Protein AF-A0AAE3Q9L1-F1 (afdb_monomer)

pLDDT: mean 74.09, std 9.94, range [52.19, 87.75]

Solvent-accessible surface area (backbone atoms only — not comparable to full-atom values): 5330 Å² total; per-residue (Å²): 142,59,69,65,56,58,52,46,52,53,52,49,47,55,52,48,39,54,51,41,42,54,51,23,28,51,48,15,31,62,72,24,67,85,77,73,44,42,68,55,19,24,52,53,19,37,54,55,21,47,54,53,32,51,55,52,48,52,54,52,51,51,52,54,53,50,55,52,51,56,50,50,53,53,53,50,50,58,54,57,73,68,44,76,86,74,72,76,65,82,71,91,71,83,86,122

Sequence (96 aa):
MNRTLISALDTVNNLLALAIIIVAVAAGALGLQGGAGPLIGAVIGLVAGLVIAAVVCGLLAILIEIERNLRQLVTLQASNSNAPLTRQEPTLEQAR

Mean predicted aligned error: 13.06 Å

Secondary structure (DSSP, 8-state):
--HHHHHHHHHHHHHHHHHHHHHHHHHHHHHTTTTT-HHHHHHHHHHHHHHHHHHHHHHHHHHHHHHHHHHHHHHHHHHHHSS--------TTS--

Structure (mmCIF, N/CA/C/O backbone):
data_AF-A0AAE3Q9L1-F1
#
_entry.id   AF-A0AAE3Q9L1-F1
#
loop_
_atom_site.group_PDB
_atom_site.id
_atom_site.type_symbol
_atom_site.label_atom_id
_atom_site.label_alt_id
_atom_site.label_comp_id
_atom_site.label_asym_id
_atom_site.label_entity_id
_atom_site.label_seq_id
_atom_site.pdbx_PDB_ins_code
_atom_site.Cartn_x
_atom_site.Cartn_y
_atom_site.Cartn_z
_atom_site.occupancy
_atom_site.B_iso_or_equiv
_atom_site.auth_seq_id
_atom_site.auth_comp_id
_atom_site.auth_asym_id
_atom_site.auth_atom_id
_atom_site.pdbx_PDB_model_num
ATOM 1 N N . MET A 1 1 ? -12.280 6.607 21.274 1.00 54.12 1 MET A N 1
ATOM 2 C CA . MET A 1 1 ? -11.493 7.382 20.288 1.00 54.12 1 MET A CA 1
ATOM 3 C C . MET A 1 1 ? -10.353 6.518 19.769 1.00 54.12 1 MET A C 1
ATOM 5 O O . MET A 1 1 ? -9.536 6.121 20.582 1.00 54.12 1 MET A O 1
ATOM 9 N N . ASN A 1 2 ? -10.357 6.161 18.474 1.00 60.03 2 ASN A N 1
ATOM 10 C CA . ASN A 1 2 ? -9.140 5.952 17.660 1.00 60.03 2 ASN A CA 1
ATOM 11 C C . ASN A 1 2 ? -9.448 5.772 16.151 1.00 60.03 2 ASN A C 1
ATOM 13 O O . ASN A 1 2 ? -8.825 4.966 15.466 1.00 60.03 2 ASN A O 1
ATOM 17 N N . ARG A 1 3 ? -10.419 6.530 15.608 1.00 63.16 3 ARG A N 1
ATOM 18 C CA . ARG A 1 3 ? -10.607 6.645 14.142 1.00 63.16 3 ARG A CA 1
ATOM 19 C C . ARG A 1 3 ? -9.313 7.092 13.456 1.00 63.16 3 ARG A C 1
ATOM 21 O O . ARG A 1 3 ? -9.041 6.687 12.338 1.00 63.16 3 ARG A O 1
ATOM 28 N N . THR A 1 4 ? -8.512 7.876 14.169 1.00 69.56 4 THR A N 1
ATOM 29 C CA . THR A 1 4 ? -7.213 8.372 13.737 1.00 69.56 4 THR A CA 1
ATOM 30 C C . THR A 1 4 ? -6.208 7.251 13.505 1.00 69.56 4 THR A C 1
ATOM 32 O O . THR A 1 4 ? -5.488 7.327 12.524 1.00 69.56 4 THR A O 1
ATOM 35 N N . LEU A 1 5 ? -6.188 6.191 14.328 1.00 66.69 5 LEU A N 1
ATOM 36 C CA . LEU A 1 5 ? -5.256 5.073 14.127 1.00 66.69 5 LEU A CA 1
ATOM 37 C C . LEU A 1 5 ? -5.622 4.249 12.890 1.00 66.69 5 LEU A C 1
ATOM 39 O O . LEU A 1 5 ? -4.759 3.991 12.065 1.00 66.69 5 LEU A O 1
ATOM 43 N N . ILE A 1 6 ? -6.911 3.919 12.724 1.00 70.00 6 ILE A N 1
ATOM 44 C CA . ILE A 1 6 ? -7.393 3.171 11.550 1.00 70.00 6 ILE A CA 1
ATOM 45 C C . ILE A 1 6 ? -7.143 3.972 10.262 1.00 70.00 6 ILE A C 1
ATOM 47 O O . ILE A 1 6 ? -6.667 3.434 9.271 1.00 70.00 6 ILE A O 1
ATOM 51 N N . SER A 1 7 ? -7.411 5.281 10.301 1.00 72.94 7 SER A N 1
ATOM 52 C CA . SER A 1 7 ? -7.231 6.167 9.151 1.00 72.94 7 SER A CA 1
ATOM 53 C C . SER A 1 7 ? -5.750 6.436 8.868 1.00 72.94 7 SER A C 1
ATOM 55 O O . SER A 1 7 ? -5.377 6.600 7.709 1.00 72.94 7 SER A O 1
ATOM 57 N N . ALA A 1 8 ? -4.900 6.462 9.901 1.00 76.25 8 ALA A N 1
ATOM 58 C CA . ALA A 1 8 ? -3.454 6.576 9.753 1.00 76.25 8 ALA A CA 1
ATOM 59 C C . ALA A 1 8 ? -2.853 5.296 9.170 1.00 76.25 8 ALA A C 1
ATOM 61 O O . ALA A 1 8 ? -2.027 5.396 8.274 1.00 76.25 8 ALA A O 1
ATOM 62 N N . LEU A 1 9 ? -3.286 4.111 9.612 1.00 74.88 9 LEU A N 1
ATOM 63 C CA . LEU A 1 9 ? -2.816 2.839 9.057 1.00 74.88 9 LEU A CA 1
ATOM 64 C C . LEU A 1 9 ? -3.224 2.672 7.589 1.00 74.88 9 LEU A C 1
ATOM 66 O O . LEU A 1 9 ? -2.401 2.252 6.784 1.00 74.88 9 LEU A O 1
ATOM 70 N N . ASP A 1 10 ? -4.447 3.067 7.228 1.00 79.88 10 ASP A N 1
ATOM 71 C CA . ASP A 1 10 ? -4.914 3.081 5.836 1.00 79.88 10 ASP A CA 1
ATOM 72 C C . ASP A 1 10 ? -4.089 4.051 4.967 1.00 79.88 10 ASP A C 1
ATOM 74 O O . ASP A 1 10 ? -3.576 3.682 3.909 1.00 79.88 10 ASP A O 1
ATOM 78 N N . THR A 1 11 ? -3.842 5.262 5.482 1.00 81.94 11 THR A N 1
ATOM 79 C CA . THR A 1 11 ? -2.994 6.266 4.819 1.00 81.94 11 THR A CA 1
ATOM 80 C C . THR A 1 11 ? -1.559 5.765 4.644 1.00 81.94 11 THR A C 1
ATOM 82 O O . THR A 1 11 ? -0.985 5.898 3.565 1.00 81.94 11 THR A O 1
ATOM 85 N N . VAL A 1 12 ? -0.973 5.168 5.686 1.00 79.94 12 VAL A N 1
ATOM 86 C CA . VAL A 1 12 ? 0.389 4.618 5.664 1.00 79.94 12 VAL A CA 1
ATOM 87 C C . VAL A 1 12 ? 0.477 3.425 4.717 1.00 79.94 12 VAL A C 1
ATOM 89 O O . VAL A 1 12 ? 1.453 3.335 3.983 1.00 79.94 12 VAL A O 1
ATOM 92 N N . ASN A 1 13 ? -0.535 2.554 4.670 1.00 82.50 13 ASN A N 1
ATOM 93 C CA . ASN A 1 13 ? -0.595 1.434 3.731 1.00 82.50 13 ASN A CA 1
ATOM 94 C C . ASN A 1 13 ? -0.614 1.919 2.275 1.00 82.50 13 ASN A C 1
ATOM 96 O O . ASN A 1 13 ? 0.167 1.438 1.456 1.00 82.50 13 ASN A O 1
ATOM 100 N N . ASN A 1 14 ? -1.448 2.913 1.961 1.00 80.19 14 ASN A N 1
ATOM 101 C CA . ASN A 1 14 ? -1.505 3.490 0.620 1.00 80.19 14 ASN A CA 1
ATOM 102 C C . ASN A 1 14 ? -0.178 4.179 0.241 1.00 80.19 14 ASN A C 1
ATOM 104 O O . ASN A 1 14 ? 0.324 4.030 -0.874 1.00 80.19 14 ASN A O 1
ATOM 108 N N . LEU A 1 15 ? 0.445 4.877 1.197 1.00 84.88 15 LEU A N 1
ATOM 109 C CA . LEU A 1 15 ? 1.740 5.526 0.994 1.00 84.88 15 LEU A CA 1
ATOM 110 C C . LEU A 1 15 ? 2.876 4.505 0.806 1.00 84.88 15 LEU A C 1
ATOM 112 O O . LEU A 1 15 ? 3.738 4.707 -0.050 1.00 84.88 15 LEU A O 1
ATOM 116 N N . LEU A 1 16 ? 2.859 3.394 1.552 1.00 83.00 16 LEU A N 1
ATOM 117 C CA . LEU A 1 16 ? 3.806 2.288 1.386 1.00 83.00 16 LEU A CA 1
ATOM 118 C C . LEU A 1 16 ? 3.651 1.630 0.015 1.00 83.00 16 LEU A C 1
ATOM 120 O O . LEU A 1 16 ? 4.654 1.378 -0.646 1.00 83.00 16 LEU A O 1
ATOM 124 N N . ALA A 1 17 ? 2.415 1.378 -0.422 1.00 78.56 17 ALA A N 1
ATOM 125 C CA . ALA A 1 17 ? 2.137 0.790 -1.727 1.00 78.56 17 ALA A CA 1
ATOM 126 C C . ALA A 1 17 ? 2.730 1.646 -2.852 1.00 78.56 17 ALA A C 1
ATOM 128 O O . ALA A 1 17 ? 3.470 1.145 -3.701 1.00 78.56 17 ALA A O 1
ATOM 129 N N . LEU A 1 18 ? 2.469 2.957 -2.809 1.00 82.50 18 LEU A N 1
ATOM 130 C CA . LEU A 1 18 ? 3.009 3.912 -3.771 1.00 82.50 18 LEU A CA 1
ATOM 131 C C . LEU A 1 18 ? 4.546 3.931 -3.740 1.00 82.50 18 LEU A C 1
ATOM 133 O O . LEU A 1 18 ? 5.185 3.873 -4.791 1.00 82.50 18 LEU A O 1
ATOM 137 N N . ALA A 1 19 ? 5.145 3.968 -2.547 1.00 83.94 19 ALA A N 1
ATOM 138 C CA . ALA A 1 19 ? 6.595 3.983 -2.382 1.00 83.94 19 ALA A CA 1
ATOM 139 C C . ALA A 1 19 ? 7.256 2.713 -2.942 1.00 83.94 19 ALA A C 1
ATOM 141 O O . ALA A 1 19 ? 8.242 2.812 -3.671 1.00 83.94 19 ALA A O 1
ATOM 142 N N . ILE A 1 20 ? 6.696 1.530 -2.661 1.00 83.56 20 ILE A N 1
ATOM 143 C CA . ILE A 1 20 ? 7.210 0.249 -3.168 1.00 83.56 20 ILE A CA 1
ATOM 144 C C . ILE A 1 20 ? 7.135 0.209 -4.695 1.00 83.56 20 ILE A C 1
ATOM 146 O O . ILE A 1 20 ? 8.111 -0.175 -5.335 1.00 83.56 20 ILE A O 1
ATOM 150 N N . ILE A 1 21 ? 6.021 0.648 -5.291 1.00 80.31 21 ILE A N 1
ATOM 151 C CA . ILE A 1 21 ? 5.861 0.681 -6.751 1.00 80.31 21 ILE A CA 1
ATOM 152 C C . ILE A 1 21 ? 6.898 1.614 -7.385 1.00 80.31 21 ILE A C 1
ATOM 154 O O . ILE A 1 21 ? 7.584 1.212 -8.323 1.00 80.31 21 ILE A O 1
ATOM 158 N N . ILE A 1 22 ? 7.066 2.832 -6.860 1.00 82.88 22 ILE A N 1
ATOM 159 C CA . ILE A 1 22 ? 8.032 3.805 -7.393 1.00 82.88 22 ILE A CA 1
ATOM 160 C C . ILE A 1 22 ? 9.463 3.259 -7.297 1.00 82.88 22 ILE A C 1
ATOM 162 O O . ILE A 1 22 ? 10.207 3.305 -8.279 1.00 82.88 22 ILE A O 1
ATOM 166 N N . VAL A 1 23 ? 9.843 2.709 -6.139 1.00 84.06 23 VAL A N 1
ATOM 167 C CA . VAL A 1 23 ? 11.187 2.156 -5.916 1.00 84.06 23 VAL A CA 1
ATOM 168 C C . VAL A 1 23 ? 11.436 0.939 -6.802 1.00 84.06 23 VAL A C 1
ATOM 170 O O . VAL A 1 23 ? 12.509 0.837 -7.386 1.00 84.06 23 VAL A O 1
ATOM 173 N N . ALA A 1 24 ? 10.463 0.041 -6.959 1.00 79.44 24 ALA A N 1
ATOM 174 C CA . ALA A 1 24 ? 10.615 -1.152 -7.786 1.00 79.44 24 ALA A CA 1
ATOM 175 C C . ALA A 1 24 ? 10.713 -0.825 -9.284 1.00 79.44 24 ALA A C 1
ATOM 177 O O . ALA A 1 24 ? 11.537 -1.413 -9.988 1.00 79.44 24 ALA A O 1
ATOM 178 N N . VAL A 1 25 ? 9.937 0.150 -9.769 1.00 77.06 25 VAL A N 1
ATOM 179 C CA . VAL A 1 25 ? 10.037 0.646 -11.151 1.00 77.06 25 VAL A CA 1
ATOM 180 C C . VAL A 1 25 ? 11.401 1.298 -11.392 1.00 77.06 25 VAL A C 1
ATOM 182 O O . VAL A 1 25 ? 12.063 0.981 -12.382 1.00 77.06 25 VAL A O 1
ATOM 185 N N . ALA A 1 26 ? 11.860 2.158 -10.477 1.00 77.69 26 ALA A N 1
ATOM 186 C CA . ALA A 1 26 ? 13.172 2.797 -10.577 1.00 77.69 26 ALA A CA 1
ATOM 187 C C . ALA A 1 26 ? 14.317 1.771 -10.514 1.00 77.69 26 ALA A C 1
ATOM 189 O O . ALA A 1 26 ? 15.231 1.810 -11.337 1.00 77.69 26 ALA A O 1
ATOM 190 N N . ALA A 1 27 ? 14.247 0.813 -9.588 1.00 78.25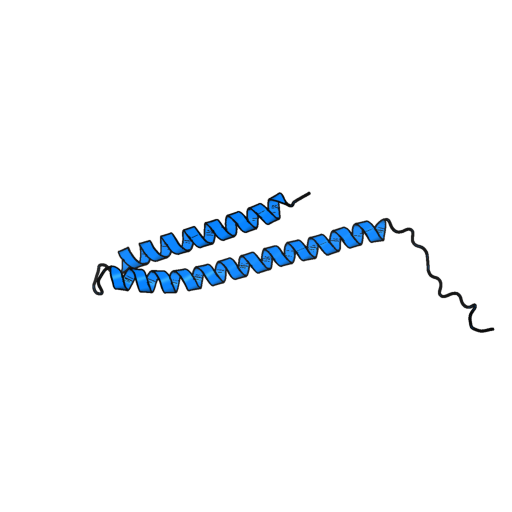 27 ALA A N 1
ATOM 191 C CA . ALA A 1 27 ? 15.229 -0.258 -9.451 1.00 78.25 27 ALA A CA 1
ATOM 192 C C . ALA A 1 27 ? 15.265 -1.167 -10.688 1.00 78.25 27 ALA A C 1
ATOM 194 O O . ALA A 1 27 ? 16.348 -1.518 -11.151 1.00 78.25 27 ALA A O 1
ATOM 195 N N . GLY A 1 28 ? 14.110 -1.502 -11.270 1.00 70.50 28 GLY A N 1
ATOM 196 C CA . GLY A 1 28 ? 14.026 -2.276 -12.510 1.00 70.50 28 GLY A CA 1
ATOM 197 C C . GLY A 1 28 ? 14.626 -1.546 -13.712 1.00 70.50 28 GLY A C 1
ATOM 198 O O . GLY A 1 28 ? 15.382 -2.136 -14.485 1.00 70.50 28 GLY A O 1
ATOM 199 N N . ALA A 1 29 ? 14.347 -0.247 -13.847 1.00 69.31 29 ALA A N 1
ATOM 200 C CA . ALA A 1 29 ? 14.901 0.584 -14.915 1.00 69.31 29 ALA A CA 1
ATOM 201 C C . ALA A 1 29 ? 16.431 0.753 -14.805 1.00 69.31 29 ALA A C 1
ATOM 203 O O . ALA A 1 29 ? 17.127 0.781 -15.821 1.00 69.31 29 ALA A O 1
ATOM 204 N N . LEU A 1 30 ? 16.965 0.845 -13.581 1.00 74.50 30 LEU A N 1
ATOM 205 C CA . LEU A 1 30 ? 18.402 0.985 -13.321 1.00 74.50 30 LEU A CA 1
ATOM 206 C C . LEU A 1 30 ? 19.156 -0.355 -13.392 1.00 74.50 30 LEU A C 1
ATOM 208 O O . LEU A 1 30 ? 20.269 -0.404 -13.908 1.00 74.50 30 LEU A O 1
ATOM 212 N N . GLY A 1 31 ? 18.559 -1.448 -12.910 1.00 64.88 31 GLY A N 1
ATOM 213 C C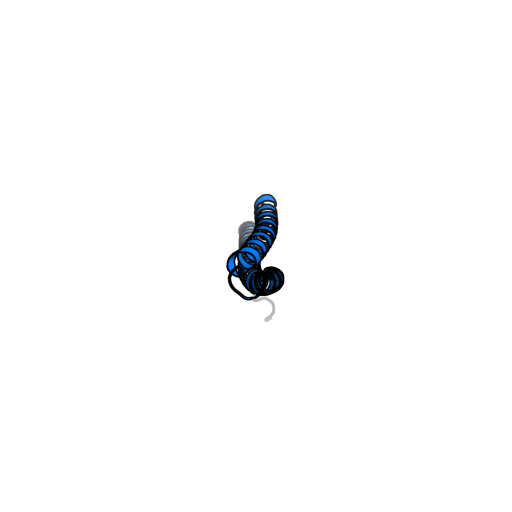A . GLY A 1 31 ? 19.219 -2.753 -12.780 1.00 64.88 31 GLY A CA 1
ATOM 214 C C . GLY A 1 31 ? 19.470 -3.488 -14.100 1.00 64.88 31 GLY A C 1
ATOM 215 O O . GLY A 1 31 ? 20.360 -4.330 -14.173 1.00 64.88 31 GLY A O 1
ATOM 216 N N . LEU A 1 32 ? 18.727 -3.162 -15.162 1.00 61.41 32 LEU A N 1
ATOM 217 C CA . LEU A 1 32 ? 18.822 -3.832 -16.469 1.00 61.41 32 LEU A CA 1
ATOM 218 C C . LEU A 1 32 ? 19.530 -3.005 -17.553 1.00 61.41 32 LEU A C 1
ATOM 220 O O . LEU A 1 32 ? 19.484 -3.362 -18.734 1.00 61.41 32 LEU A O 1
ATOM 224 N N . GLN A 1 33 ? 20.275 -1.965 -17.155 1.00 58.38 33 GLN A N 1
ATOM 225 C CA . GLN A 1 33 ? 21.142 -1.189 -18.056 1.00 58.38 33 GLN A CA 1
ATOM 226 C C . GLN A 1 33 ? 22.222 -2.035 -18.763 1.00 58.38 33 GLN A C 1
ATOM 228 O O . GLN A 1 33 ? 22.759 -1.601 -19.776 1.00 58.38 33 GLN A O 1
ATOM 233 N N . GLY A 1 34 ? 22.522 -3.245 -18.274 1.00 58.69 34 GLY A N 1
ATOM 234 C CA . GLY A 1 34 ? 23.604 -4.090 -18.789 1.00 58.69 34 GLY A CA 1
ATOM 235 C C . GLY A 1 34 ? 23.288 -4.996 -19.988 1.00 58.69 34 GLY A C 1
ATOM 236 O O . GLY A 1 34 ? 24.225 -5.578 -20.523 1.00 58.69 34 GLY A O 1
ATOM 237 N N . GLY A 1 35 ? 22.031 -5.161 -20.433 1.00 59.44 35 GLY A N 1
ATOM 238 C CA . GLY A 1 35 ? 21.792 -6.101 -21.548 1.00 59.44 35 GLY A CA 1
ATOM 239 C C . GLY A 1 35 ? 20.422 -6.135 -22.227 1.00 59.44 35 GLY A C 1
ATOM 240 O O . GLY A 1 35 ? 20.378 -6.360 -23.432 1.00 59.44 35 GLY A O 1
ATOM 241 N N . ALA A 1 36 ? 19.309 -5.899 -21.521 1.00 59.28 36 ALA A N 1
ATOM 242 C CA . ALA A 1 36 ? 17.963 -6.034 -22.113 1.00 59.28 36 ALA A CA 1
ATOM 243 C C . ALA A 1 36 ? 17.287 -4.698 -22.476 1.00 59.28 36 ALA A C 1
ATOM 245 O O . ALA A 1 36 ? 16.173 -4.682 -22.985 1.00 59.28 36 ALA A O 1
ATOM 246 N N . GLY A 1 37 ? 17.948 -3.566 -22.240 1.00 68.50 37 GLY A N 1
ATOM 247 C CA . GLY A 1 37 ? 17.368 -2.245 -22.457 1.00 68.50 37 GLY A CA 1
ATOM 248 C C . GLY A 1 37 ? 16.428 -1.809 -21.315 1.00 68.50 37 GLY A C 1
ATOM 249 O O . GLY A 1 37 ? 15.703 -2.622 -20.734 1.00 68.50 37 GLY A O 1
ATOM 250 N N . PRO A 1 38 ? 16.417 -0.509 -20.975 1.00 70.12 38 PRO A N 1
ATOM 251 C CA . PRO A 1 38 ? 15.767 0.012 -19.768 1.00 70.12 38 PRO A CA 1
ATOM 252 C C . PRO A 1 38 ? 14.244 -0.207 -19.710 1.00 70.12 38 PRO A C 1
ATOM 254 O O . PRO A 1 38 ? 13.693 -0.320 -18.617 1.00 70.12 38 PRO A O 1
ATOM 257 N N . LEU A 1 39 ? 13.556 -0.328 -20.856 1.00 77.88 39 LEU A N 1
ATOM 258 C CA . LEU A 1 39 ? 12.113 -0.612 -20.887 1.00 77.88 39 LEU A CA 1
ATOM 259 C C . LEU A 1 39 ? 11.772 -2.001 -20.333 1.00 77.88 39 LEU A C 1
ATOM 261 O O . LEU A 1 39 ? 10.849 -2.130 -19.532 1.00 77.88 39 LEU A O 1
ATOM 265 N N . ILE A 1 40 ? 12.506 -3.038 -20.744 1.00 79.56 40 ILE A N 1
ATOM 266 C CA . ILE A 1 40 ? 12.231 -4.418 -20.314 1.00 79.56 40 ILE A CA 1
ATOM 267 C C . ILE A 1 40 ? 12.489 -4.555 -18.813 1.00 79.56 40 ILE A C 1
ATOM 269 O O . ILE A 1 40 ? 11.710 -5.190 -18.102 1.00 79.56 40 ILE A O 1
ATOM 273 N N . GLY A 1 41 ? 13.526 -3.884 -18.309 1.00 78.94 41 GLY A N 1
ATOM 274 C CA . GLY A 1 41 ? 13.795 -3.844 -16.878 1.00 78.94 41 GLY A CA 1
ATOM 275 C C . GLY A 1 41 ? 12.755 -3.123 -16.051 1.00 78.94 41 GLY A C 1
ATOM 276 O O . GLY A 1 41 ? 12.381 -3.620 -14.989 1.00 78.94 41 GLY A O 1
ATOM 277 N N . ALA A 1 42 ? 12.226 -2.010 -16.553 1.00 76.75 42 ALA A N 1
ATOM 278 C CA . ALA A 1 42 ? 11.126 -1.321 -15.895 1.00 76.75 42 ALA A CA 1
ATOM 279 C C . ALA A 1 42 ? 9.875 -2.212 -15.799 1.00 76.75 42 ALA A C 1
ATOM 281 O O . ALA A 1 42 ? 9.249 -2.251 -14.746 1.00 76.75 42 ALA A O 1
ATOM 282 N N . VAL A 1 43 ? 9.538 -2.975 -16.849 1.00 82.94 43 VAL A N 1
ATOM 283 C CA . VAL A 1 43 ? 8.374 -3.881 -16.837 1.00 82.94 43 VAL A CA 1
ATOM 284 C C . VAL A 1 43 ? 8.564 -5.028 -15.843 1.00 82.94 43 VAL A C 1
ATOM 286 O O . VAL A 1 43 ? 7.671 -5.294 -15.043 1.00 82.94 43 VAL A O 1
ATOM 289 N N . ILE A 1 44 ? 9.728 -5.683 -15.839 1.00 82.88 44 ILE A N 1
ATOM 290 C CA . ILE A 1 44 ? 10.010 -6.782 -14.901 1.00 82.88 44 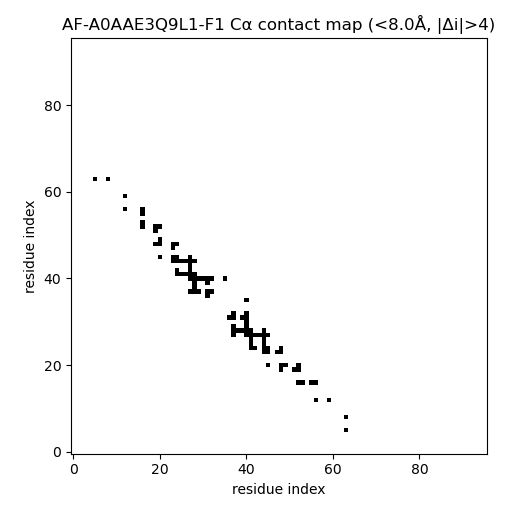ILE A CA 1
ATOM 291 C C . ILE A 1 44 ? 10.036 -6.266 -13.457 1.00 82.88 44 ILE A C 1
ATOM 293 O O . ILE A 1 44 ? 9.438 -6.880 -12.573 1.00 82.88 44 ILE A O 1
ATOM 297 N N . GLY A 1 45 ? 10.674 -5.115 -13.225 1.00 79.31 45 GLY A N 1
ATOM 298 C CA . GLY A 1 45 ? 10.687 -4.450 -11.924 1.00 79.31 45 GLY A CA 1
ATOM 299 C C . GLY A 1 45 ? 9.291 -4.045 -11.460 1.00 79.31 45 GLY A C 1
ATOM 300 O O . GLY A 1 45 ? 8.968 -4.224 -10.290 1.00 79.31 45 GLY A O 1
ATOM 301 N N . LEU A 1 46 ? 8.428 -3.589 -12.372 1.00 80.50 46 LEU A N 1
ATOM 302 C CA . LEU A 1 46 ? 7.034 -3.270 -12.070 1.00 80.50 46 LEU A CA 1
ATOM 303 C C . LEU A 1 46 ? 6.249 -4.519 -11.668 1.00 80.50 46 LEU A C 1
ATOM 305 O O . LEU A 1 46 ? 5.553 -4.481 -10.660 1.00 80.50 46 LEU A O 1
ATOM 309 N N . VAL A 1 47 ? 6.374 -5.631 -12.402 1.00 86.88 47 VAL A N 1
ATOM 310 C CA . VAL A 1 47 ? 5.667 -6.880 -12.065 1.00 86.88 47 VAL A CA 1
ATOM 311 C C . VAL A 1 47 ? 6.148 -7.429 -10.722 1.00 86.88 47 VAL A C 1
ATOM 313 O O . VAL A 1 47 ? 5.329 -7.719 -9.853 1.00 86.88 47 VAL A O 1
ATOM 316 N N . ALA A 1 48 ? 7.464 -7.522 -10.511 1.00 81.88 48 ALA A N 1
ATOM 317 C CA . ALA A 1 48 ? 8.024 -7.985 -9.243 1.00 81.88 48 ALA A CA 1
ATOM 318 C C . ALA A 1 48 ? 7.647 -7.052 -8.077 1.00 81.88 48 ALA A C 1
ATOM 320 O O . ALA A 1 48 ? 7.242 -7.514 -7.010 1.00 81.88 48 ALA A O 1
ATOM 321 N N . GLY A 1 49 ? 7.712 -5.738 -8.302 1.00 79.44 49 GLY A N 1
ATOM 322 C CA . GLY A 1 49 ? 7.300 -4.716 -7.345 1.00 79.44 49 GLY A CA 1
ATOM 323 C C . GLY A 1 49 ? 5.825 -4.802 -6.979 1.00 79.44 49 GLY A C 1
ATOM 324 O O . GLY A 1 49 ? 5.488 -4.701 -5.804 1.00 79.44 49 GLY A O 1
ATOM 325 N N . LEU A 1 50 ? 4.953 -5.050 -7.958 1.00 81.31 50 LEU A N 1
ATOM 326 C CA . LEU A 1 50 ? 3.517 -5.206 -7.746 1.00 81.31 50 LEU A CA 1
ATOM 327 C C . LEU A 1 50 ? 3.205 -6.438 -6.891 1.00 81.31 50 LEU A C 1
ATOM 329 O O . LEU A 1 50 ? 2.374 -6.355 -5.991 1.00 81.31 50 LEU A O 1
ATOM 333 N N . VAL A 1 51 ? 3.890 -7.561 -7.130 1.00 87.75 51 VAL A N 1
ATOM 334 C CA . VAL A 1 51 ? 3.727 -8.779 -6.319 1.00 87.75 51 VAL A CA 1
ATOM 335 C C . VAL A 1 51 ? 4.121 -8.511 -4.865 1.00 87.75 51 VAL A C 1
ATOM 337 O O . VAL A 1 51 ? 3.361 -8.834 -3.954 1.00 87.75 51 VAL A O 1
ATOM 340 N N . ILE A 1 52 ? 5.269 -7.868 -4.637 1.00 83.50 52 ILE A N 1
ATOM 341 C CA . ILE A 1 52 ? 5.733 -7.525 -3.284 1.00 83.50 52 ILE A CA 1
ATOM 342 C C . ILE A 1 52 ? 4.769 -6.535 -2.618 1.00 83.50 52 ILE A C 1
ATOM 344 O O . ILE A 1 52 ? 4.370 -6.747 -1.473 1.00 83.50 52 ILE A O 1
ATOM 348 N N . ALA A 1 53 ? 4.348 -5.489 -3.333 1.00 78.50 53 ALA A N 1
ATOM 349 C CA . ALA A 1 53 ? 3.389 -4.509 -2.833 1.00 78.50 53 ALA A CA 1
ATOM 350 C C . ALA A 1 53 ? 2.057 -5.167 -2.445 1.00 78.50 53 ALA A C 1
ATOM 352 O O . ALA A 1 53 ? 1.532 -4.882 -1.373 1.00 78.50 53 ALA A O 1
ATOM 353 N N . ALA A 1 54 ? 1.542 -6.094 -3.259 1.00 83.50 54 ALA A N 1
ATOM 354 C CA . ALA A 1 54 ? 0.308 -6.820 -2.968 1.00 83.50 54 ALA A CA 1
ATOM 355 C C . ALA A 1 54 ? 0.421 -7.677 -1.696 1.00 83.50 54 ALA A C 1
ATOM 357 O O . ALA A 1 54 ? -0.504 -7.682 -0.884 1.00 83.50 54 ALA A O 1
ATOM 358 N N . VAL A 1 55 ? 1.555 -8.356 -1.485 1.00 86.38 55 VAL A N 1
ATOM 359 C CA . VAL A 1 55 ? 1.800 -9.140 -0.261 1.00 86.38 55 VAL A CA 1
ATOM 360 C C . VAL A 1 55 ? 1.841 -8.234 0.970 1.00 86.38 55 VAL A C 1
ATOM 362 O O . VAL A 1 55 ? 1.180 -8.521 1.967 1.00 86.38 55 VAL A O 1
ATOM 365 N N . VAL A 1 56 ? 2.576 -7.121 0.898 1.00 82.75 56 VAL A N 1
ATOM 366 C CA . VAL A 1 56 ? 2.692 -6.166 2.011 1.00 82.75 56 VAL A CA 1
ATOM 367 C C . VAL A 1 56 ? 1.341 -5.512 2.319 1.00 82.75 56 VAL A C 1
ATOM 369 O O . VAL A 1 56 ? 0.930 -5.486 3.480 1.00 82.75 56 VAL A O 1
ATOM 372 N N . CYS A 1 57 ? 0.610 -5.053 1.299 1.00 82.19 57 CYS A N 1
ATOM 373 C CA . CYS A 1 57 ? -0.724 -4.476 1.473 1.00 82.19 57 CYS A CA 1
ATOM 374 C C . CYS A 1 57 ? -1.735 -5.483 2.023 1.00 82.19 57 CYS A C 1
ATOM 376 O O . CYS A 1 57 ? -2.532 -5.129 2.889 1.00 82.19 57 CYS A O 1
ATOM 378 N N . GLY A 1 58 ? -1.694 -6.736 1.561 1.00 80.81 58 GLY A N 1
ATOM 379 C CA . GLY A 1 58 ? -2.542 -7.804 2.084 1.00 80.81 58 GLY A CA 1
ATOM 380 C C . GLY A 1 58 ? -2.286 -8.059 3.570 1.00 80.81 58 GLY A C 1
ATOM 381 O O . GLY A 1 58 ? -3.231 -8.172 4.349 1.00 80.81 58 GLY A O 1
ATOM 382 N N . LEU A 1 59 ? -1.017 -8.068 3.990 1.00 83.94 59 LEU A N 1
ATOM 383 C CA . LEU A 1 59 ? -0.651 -8.258 5.393 1.00 83.94 59 LEU A CA 1
ATOM 384 C C . LEU A 1 59 ? -1.131 -7.096 6.277 1.00 83.94 59 LEU A C 1
ATOM 386 O O . LEU A 1 59 ? -1.681 -7.325 7.354 1.00 83.94 59 LEU A O 1
ATOM 390 N N . LEU A 1 60 ? -0.979 -5.854 5.810 1.00 79.81 60 LEU A N 1
ATOM 391 C CA . LEU A 1 60 ? -1.463 -4.670 6.525 1.00 79.81 60 LEU A CA 1
ATOM 392 C C . LEU A 1 60 ? -2.995 -4.645 6.637 1.00 79.81 60 LEU A C 1
ATOM 394 O O . LEU A 1 60 ? -3.515 -4.324 7.704 1.00 79.81 60 LEU A O 1
ATOM 398 N N . ALA A 1 61 ? -3.719 -5.047 5.588 1.00 79.62 61 ALA A N 1
ATOM 399 C CA . ALA A 1 61 ? -5.178 -5.154 5.623 1.00 79.62 61 ALA A CA 1
ATOM 400 C C . ALA A 1 61 ? -5.660 -6.142 6.702 1.00 79.62 61 ALA A C 1
ATOM 402 O O . ALA A 1 61 ? -6.578 -5.829 7.462 1.00 79.62 61 ALA A O 1
ATOM 403 N N . ILE A 1 62 ? -4.991 -7.292 6.832 1.00 83.88 62 ILE A N 1
ATOM 404 C CA . ILE A 1 62 ? -5.303 -8.290 7.866 1.00 83.88 62 ILE A CA 1
ATOM 405 C C . ILE A 1 62 ? -5.099 -7.707 9.271 1.00 83.88 62 ILE A C 1
ATOM 407 O O . ILE A 1 62 ? -5.941 -7.901 10.148 1.00 83.88 62 ILE A O 1
ATOM 411 N N . LEU A 1 63 ? -4.016 -6.956 9.501 1.00 81.56 63 LEU A N 1
ATOM 412 C CA . LEU A 1 63 ? -3.766 -6.322 10.801 1.00 81.56 63 LEU A CA 1
ATOM 413 C C . LEU A 1 63 ? -4.840 -5.281 11.157 1.00 81.56 63 LEU A C 1
ATOM 415 O O . LEU A 1 63 ? -5.293 -5.239 12.302 1.00 81.56 63 LEU A O 1
ATOM 419 N N . ILE A 1 64 ? -5.302 -4.495 10.179 1.00 81.19 64 ILE A N 1
ATOM 420 C CA . ILE A 1 64 ? -6.398 -3.528 10.365 1.00 81.19 64 ILE A CA 1
ATOM 421 C C . ILE A 1 64 ? -7.698 -4.243 10.763 1.00 81.19 64 ILE A C 1
ATOM 423 O O . ILE A 1 64 ? -8.420 -3.788 11.657 1.00 81.19 64 ILE A O 1
ATOM 427 N N . GLU A 1 65 ? -8.002 -5.372 10.123 1.00 82.50 65 GLU A N 1
ATOM 428 C CA . GLU A 1 65 ? -9.193 -6.168 10.425 1.00 82.50 65 GLU A CA 1
ATOM 429 C C . GLU A 1 65 ? -9.135 -6.774 11.837 1.00 82.50 65 GLU A C 1
ATOM 431 O O . GLU A 1 65 ? -10.118 -6.713 12.582 1.00 82.50 65 GLU A O 1
ATOM 436 N N . ILE A 1 66 ? -7.962 -7.258 12.259 1.00 84.06 66 ILE A N 1
ATOM 437 C CA . ILE A 1 66 ? -7.728 -7.761 13.619 1.00 84.06 66 ILE A CA 1
ATOM 438 C C . ILE A 1 66 ? -7.971 -6.659 14.658 1.00 84.06 66 ILE A C 1
ATOM 440 O O . ILE A 1 66 ? -8.718 -6.874 15.616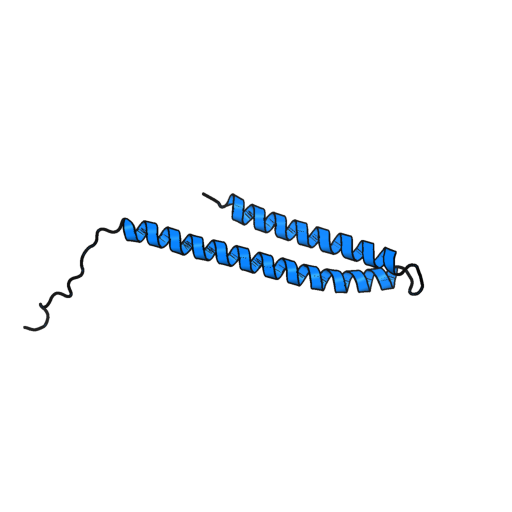 1.00 84.06 66 ILE A O 1
ATOM 444 N N . GLU A 1 67 ? -7.413 -5.460 14.469 1.00 82.19 67 GLU A N 1
ATOM 445 C CA . GLU A 1 67 ? -7.646 -4.340 15.391 1.00 82.19 67 GLU A CA 1
ATOM 446 C C . GLU A 1 67 ? -9.128 -3.960 15.490 1.00 82.19 67 GLU A C 1
ATOM 448 O O . GLU A 1 67 ? -9.626 -3.623 16.572 1.00 82.19 67 GLU A O 1
ATOM 453 N N . ARG A 1 68 ? -9.853 -4.023 14.368 1.00 79.44 68 ARG A N 1
ATOM 454 C CA . ARG A 1 68 ? -11.290 -3.745 14.324 1.00 79.44 68 ARG A CA 1
ATOM 455 C C . ARG A 1 68 ? -12.079 -4.779 15.129 1.00 79.44 68 ARG A C 1
ATOM 457 O O . ARG A 1 68 ? -12.948 -4.387 15.912 1.00 79.44 68 ARG A O 1
ATOM 464 N N . ASN A 1 69 ? -11.729 -6.057 15.000 1.00 79.56 69 ASN A N 1
ATOM 465 C CA . ASN A 1 69 ? -12.365 -7.146 15.740 1.00 79.56 69 ASN A CA 1
ATOM 466 C C . ASN A 1 69 ? -12.080 -7.074 17.246 1.00 79.56 69 ASN A C 1
ATOM 468 O O . ASN A 1 69 ? -13.012 -7.136 18.051 1.00 79.56 69 ASN A O 1
ATOM 472 N N . LEU A 1 70 ? -10.820 -6.868 17.652 1.00 81.50 70 LEU A N 1
ATOM 473 C CA . LEU A 1 70 ? -10.472 -6.714 19.072 1.00 81.50 70 LEU A CA 1
ATOM 474 C C . LEU A 1 70 ? -11.204 -5.526 19.702 1.00 81.50 70 LEU A C 1
ATOM 476 O O . LEU A 1 70 ? -11.676 -5.606 20.838 1.00 81.50 70 LEU A O 1
ATOM 480 N N . ARG A 1 71 ? -11.348 -4.426 18.957 1.00 77.44 71 ARG A N 1
ATOM 481 C CA . ARG A 1 71 ? -12.088 -3.253 19.426 1.00 77.44 71 ARG A CA 1
ATOM 482 C C . ARG A 1 71 ? -13.565 -3.559 19.645 1.00 77.44 71 ARG A C 1
ATOM 484 O O . ARG A 1 71 ? -14.109 -3.116 20.655 1.00 77.44 71 ARG A O 1
ATOM 491 N N . GLN A 1 72 ? -14.199 -4.308 18.742 1.00 81.75 72 GLN A N 1
ATOM 492 C CA . GLN A 1 72 ? -15.588 -4.732 18.923 1.00 81.75 72 GLN A CA 1
ATOM 493 C C . GLN A 1 72 ? -15.756 -5.574 20.189 1.00 81.75 72 GLN A C 1
ATOM 495 O O . GLN A 1 72 ? -16.651 -5.291 20.986 1.00 81.75 72 GLN A O 1
ATOM 500 N N . LEU A 1 73 ? -14.861 -6.531 20.435 1.00 82.88 73 LEU A N 1
ATOM 501 C CA . LEU A 1 73 ? -14.917 -7.378 21.630 1.00 82.88 73 LEU A CA 1
ATOM 502 C C . LEU A 1 73 ? -14.783 -6.572 22.928 1.00 82.88 73 LEU A C 1
ATOM 504 O O . LEU A 1 73 ? -15.581 -6.756 23.847 1.00 82.88 73 LEU A O 1
ATOM 508 N N . VAL A 1 74 ? -13.851 -5.616 22.979 1.00 83.88 74 VAL A N 1
ATOM 509 C CA . VAL A 1 74 ? -13.688 -4.725 24.140 1.00 83.88 74 VAL A CA 1
ATOM 510 C C . VAL A 1 74 ? -14.932 -3.863 24.365 1.00 83.88 74 VAL A C 1
ATOM 512 O O . VAL A 1 74 ? -15.382 -3.713 25.501 1.00 83.88 74 VAL A O 1
ATOM 515 N N . THR A 1 75 ? -15.533 -3.313 23.304 1.00 79.81 75 THR A N 1
ATOM 516 C CA . THR A 1 75 ? -16.768 -2.523 23.449 1.00 79.81 75 THR A CA 1
ATOM 517 C C . THR A 1 75 ? -17.951 -3.364 23.923 1.00 79.81 75 THR A C 1
ATOM 519 O O . THR A 1 75 ? -18.730 -2.901 24.756 1.00 79.81 75 THR A O 1
ATOM 522 N N . LEU A 1 76 ? -18.060 -4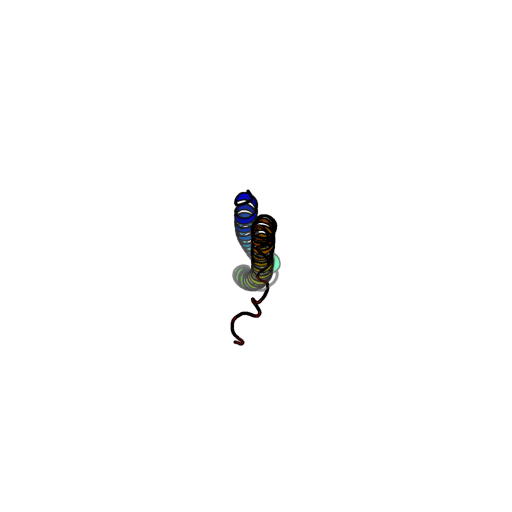.611 23.455 1.00 79.19 76 LEU A N 1
ATOM 523 C CA . LEU A 1 76 ? -19.096 -5.540 23.898 1.00 79.19 76 LEU A CA 1
ATOM 524 C C . LEU A 1 76 ? -18.907 -5.908 25.373 1.00 79.19 76 LEU A C 1
ATOM 526 O O . LEU A 1 76 ? -19.872 -5.840 26.132 1.00 79.19 76 LEU A O 1
ATOM 530 N N . GLN A 1 77 ? -17.678 -6.193 25.812 1.00 78.88 77 GLN A N 1
ATOM 531 C CA . GLN A 1 77 ? -17.368 -6.433 27.226 1.00 78.88 77 GLN A CA 1
ATOM 532 C C . GLN A 1 77 ? -17.689 -5.227 28.113 1.00 78.88 77 GLN A C 1
ATOM 534 O O . GLN A 1 77 ? -18.287 -5.405 29.170 1.00 78.88 77 GLN A O 1
ATOM 539 N N . ALA A 1 78 ? -17.362 -4.005 27.682 1.00 73.50 78 ALA A N 1
ATOM 540 C CA . ALA A 1 78 ? -17.695 -2.794 28.432 1.00 73.50 78 ALA A CA 1
ATOM 541 C C . ALA A 1 78 ? -19.216 -2.587 28.566 1.00 73.50 78 ALA A C 1
ATOM 543 O O . ALA A 1 78 ? -19.690 -2.161 29.617 1.00 73.50 78 ALA A O 1
ATOM 544 N N . SER A 1 79 ? -19.993 -2.923 27.528 1.00 72.69 79 SER A N 1
ATOM 545 C CA . SER A 1 79 ? -21.461 -2.874 27.594 1.00 72.69 79 SER A CA 1
ATOM 546 C C . SER A 1 79 ? -22.053 -3.980 28.475 1.00 72.69 79 SER A C 1
ATOM 548 O O . SER A 1 79 ? -22.967 -3.717 29.248 1.00 72.69 79 SER A O 1
ATOM 550 N N . ASN A 1 80 ? -21.489 -5.191 28.422 1.00 71.50 80 ASN A N 1
ATOM 551 C CA . ASN A 1 80 ? -21.963 -6.345 29.183 1.00 71.50 80 ASN A CA 1
ATOM 552 C C . ASN A 1 80 ? -21.591 -6.249 30.671 1.00 71.50 80 ASN A C 1
ATOM 554 O O . ASN A 1 80 ? -22.348 -6.684 31.525 1.00 71.50 80 ASN A O 1
ATOM 558 N N . SER A 1 81 ? -20.457 -5.625 31.005 1.00 62.16 81 SER A N 1
ATOM 559 C CA . SER A 1 81 ? -20.063 -5.384 32.400 1.00 62.16 81 SER A CA 1
ATOM 560 C C . SER A 1 81 ? -20.903 -4.300 33.086 1.00 62.16 81 SER A C 1
ATOM 562 O O . SER A 1 81 ? -20.946 -4.267 34.313 1.00 62.16 81 SER A O 1
ATOM 564 N N . ASN A 1 82 ? -21.546 -3.417 32.313 1.00 60.62 82 ASN A N 1
ATOM 565 C CA . ASN A 1 82 ? -22.487 -2.408 32.810 1.00 60.62 82 ASN A CA 1
ATOM 566 C C . ASN A 1 82 ? -23.949 -2.865 32.718 1.00 60.62 82 ASN A C 1
ATOM 568 O O . ASN A 1 82 ? -24.834 -2.173 33.222 1.00 60.62 82 ASN A O 1
ATOM 572 N N . ALA A 1 83 ? -24.219 -4.012 32.089 1.00 62.78 83 ALA A N 1
ATOM 573 C CA . ALA A 1 83 ? -25.513 -4.649 32.215 1.00 62.78 83 ALA A CA 1
ATOM 574 C C . ALA A 1 83 ? -25.625 -5.157 33.662 1.00 62.78 83 ALA A C 1
ATOM 576 O O . ALA A 1 83 ? -24.763 -5.926 34.101 1.00 62.78 83 ALA A O 1
ATOM 577 N N . PRO A 1 84 ? -26.640 -4.734 34.441 1.00 52.19 84 PRO A N 1
ATOM 578 C CA . PRO A 1 84 ? -26.889 -5.367 35.723 1.00 52.19 84 PRO A CA 1
ATOM 579 C C . PRO A 1 84 ? -27.053 -6.861 35.457 1.00 52.19 84 PRO A C 1
ATOM 581 O O . PRO A 1 84 ? -27.779 -7.239 34.533 1.00 52.19 84 PRO A O 1
ATOM 584 N N . LEU A 1 85 ? -26.360 -7.685 36.251 1.00 58.41 85 LEU A N 1
ATOM 585 C CA . LEU A 1 85 ? -26.526 -9.135 36.349 1.00 58.41 85 LE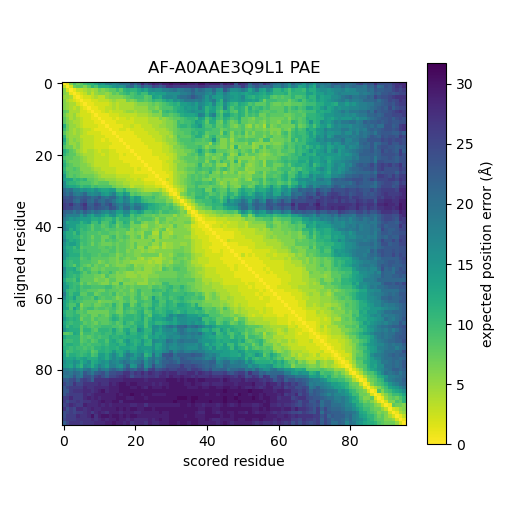U A CA 1
ATOM 586 C C . LEU A 1 85 ? -27.979 -9.452 36.732 1.00 58.41 85 LEU A C 1
ATOM 588 O O . LEU A 1 85 ? -28.273 -9.916 37.832 1.00 58.41 85 LEU A O 1
ATOM 592 N N . THR A 1 86 ? -28.914 -9.215 35.817 1.00 58.97 86 THR A N 1
ATOM 593 C CA . THR A 1 86 ? -30.233 -9.822 35.819 1.00 58.97 86 THR A CA 1
ATOM 594 C C . THR A 1 86 ? -30.004 -11.263 35.407 1.00 58.97 86 THR A C 1
ATOM 596 O O . THR A 1 86 ? -30.180 -11.681 34.271 1.00 58.97 86 THR A O 1
ATOM 599 N N . ARG A 1 87 ? -29.471 -12.001 36.381 1.00 53.41 87 ARG A N 1
ATOM 600 C CA . ARG A 1 87 ? -29.848 -13.354 36.742 1.00 53.41 87 ARG A CA 1
ATOM 601 C C . ARG A 1 87 ? -31.193 -13.710 36.096 1.00 53.41 87 ARG A C 1
ATOM 603 O O . ARG A 1 87 ? -32.240 -13.535 36.709 1.00 53.41 87 ARG A O 1
ATOM 610 N N . GLN A 1 88 ? -31.168 -14.210 34.862 1.00 57.53 88 GLN A N 1
ATOM 611 C CA . GLN A 1 88 ? -32.192 -15.143 34.425 1.00 57.53 88 GLN A CA 1
ATOM 612 C C . GLN A 1 88 ? -31.885 -16.424 35.189 1.00 57.53 88 GLN A C 1
ATOM 614 O O . GLN A 1 88 ? -31.128 -17.278 34.733 1.00 57.53 88 GLN A O 1
ATOM 619 N N . GLU A 1 89 ? -32.435 -16.529 36.401 1.00 56.88 89 GLU A N 1
ATOM 620 C CA . GLU A 1 89 ? -32.790 -17.858 36.867 1.00 56.88 89 GLU A CA 1
ATOM 621 C C . GLU A 1 89 ? -33.772 -18.406 35.831 1.00 56.88 89 GLU A C 1
ATOM 623 O O . GLU A 1 89 ? -34.740 -17.709 35.503 1.00 56.88 89 GLU A O 1
ATOM 628 N N . PRO A 1 90 ? -33.545 -19.603 35.273 1.00 58.31 90 PRO A N 1
ATOM 629 C CA . PRO A 1 90 ? -34.625 -20.319 34.629 1.00 58.31 90 PRO A CA 1
ATOM 630 C C . PRO A 1 90 ? -35.673 -20.540 35.718 1.00 58.31 90 PRO A C 1
ATOM 632 O O . PRO A 1 90 ? -35.486 -21.349 3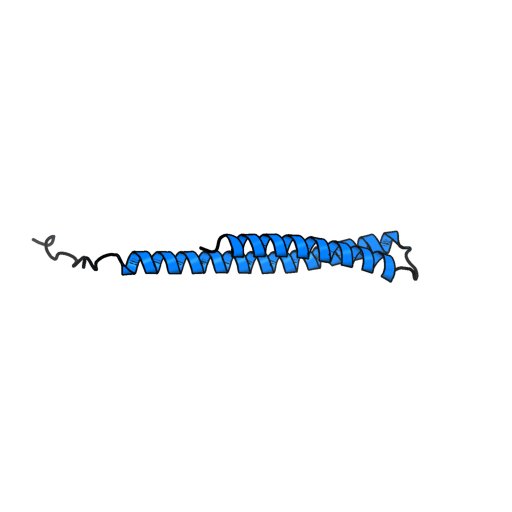6.627 1.00 58.31 90 PRO A O 1
ATOM 635 N N . THR A 1 91 ? -36.730 -19.735 35.688 1.00 57.16 91 THR A N 1
ATOM 636 C CA . THR A 1 91 ? -37.859 -19.871 36.591 1.00 57.16 91 THR A CA 1
ATOM 637 C C . THR A 1 91 ? -38.427 -21.269 36.386 1.00 57.16 91 THR A C 1
ATOM 639 O O . THR A 1 91 ? -39.020 -21.591 35.356 1.00 57.16 91 THR A O 1
ATOM 642 N N . LEU A 1 92 ? -38.202 -22.119 37.388 1.00 60.84 92 LEU A N 1
ATOM 643 C CA . LEU A 1 92 ? -38.880 -23.390 37.638 1.00 60.84 92 LEU A CA 1
ATOM 644 C C . LEU A 1 92 ? -40.380 -23.141 37.909 1.00 60.84 92 LEU A C 1
ATOM 646 O O . LEU A 1 92 ? -40.907 -23.532 38.943 1.00 60.84 92 LEU A O 1
ATOM 650 N N . GLU A 1 93 ? -41.068 -22.450 36.999 1.00 59.06 93 GLU A N 1
ATOM 651 C CA . GLU A 1 93 ? -42.493 -22.112 37.101 1.00 59.06 93 GLU A CA 1
ATOM 652 C C . GLU A 1 93 ? -43.304 -22.521 35.860 1.00 59.06 93 GLU A C 1
ATOM 654 O O . GLU A 1 93 ? -44.490 -22.235 35.780 1.00 59.06 93 GLU A O 1
ATOM 659 N N . GLN A 1 94 ? -42.704 -23.243 34.904 1.00 58.47 94 GLN A N 1
ATOM 660 C CA . GLN A 1 94 ? -43.431 -23.839 33.767 1.00 58.47 94 GLN A CA 1
ATOM 661 C C . GLN A 1 94 ? -43.639 -25.359 33.885 1.00 58.47 94 GLN A C 1
ATOM 663 O O . GLN A 1 94 ? -43.966 -26.017 32.902 1.00 58.47 94 GLN A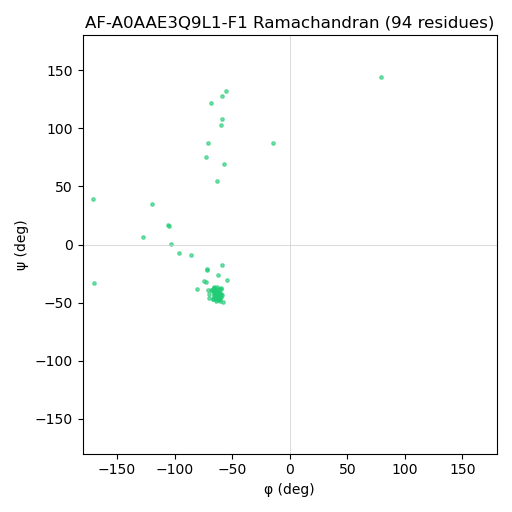 O 1
ATOM 668 N N . ALA A 1 95 ? -43.459 -25.930 35.080 1.00 55.72 95 ALA A N 1
ATOM 669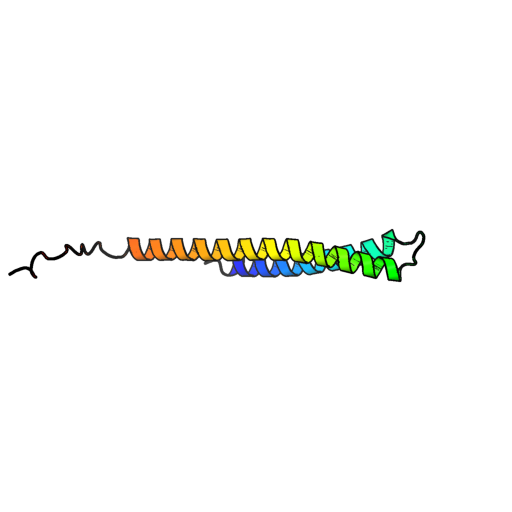 C CA . ALA A 1 95 ? -43.649 -27.361 35.343 1.00 55.72 95 ALA A CA 1
ATOM 670 C C . ALA A 1 95 ? -44.739 -27.643 36.397 1.00 55.72 95 ALA A C 1
ATOM 672 O O . ALA A 1 95 ? -44.605 -28.575 37.193 1.00 55.72 95 ALA A O 1
ATOM 673 N N . ARG A 1 96 ? -45.804 -26.835 36.422 1.00 62.47 96 ARG A N 1
ATOM 674 C CA . ARG A 1 96 ? -47.037 -27.136 37.159 1.00 62.47 96 ARG A CA 1
ATOM 675 C C . ARG A 1 96 ? -48.258 -26.963 36.277 1.00 62.47 96 ARG A C 1
ATOM 677 O O . ARG A 1 96 ? -48.284 -25.970 35.523 1.00 62.47 96 ARG A O 1
#

Organism: NCBI:txid2927786

Radius of gyration: 25.89 Å; Cα contacts (8 Å, |Δi|>4): 51; chains: 1; bounding box: 71×36×60 Å

Foldseek 3Di:
DPPVVLVVLVVVLVVVLVVLQVVLLVCQLVVPPPPDHSVVSSVVSNVVSNVVSVVSSVVSVVVSVVVVVVVVVVVVVVVVVPPPPPPPPVPPPPPD